Protein AF-A0A429HWT5-F1 (afdb_monomer)

Secondary structure (DSSP, 8-state):
-EEEPPHHHHHHHHS-SS-BGGGGGGGGGSPP-TT-EEEEEEE-TTS-EEEEEEE-----

Radius of gyration: 11.35 Å; Cα contacts (8 Å, |Δi|>4): 91; chains: 1; bounding box: 26×24×28 Å

pLDDT: mean 86.96, std 9.53, range [48.44, 94.56]

Sequence (60 aa):
TVEPVTDAEARELLGTEVLTRAHVKDFDVFPRSRWVGRCAVLHDDDGKPQEIYFWGHSGD

Solvent-accessible surface area (backbone atoms only — not comparable to full-atom values): 3717 Å² total; per-residue (Å²): 93,74,46,72,65,47,51,66,57,33,30,74,75,70,71,35,62,74,43,31,77,84,50,59,85,58,53,79,76,52,92,83,48,87,71,32,33,39,31,38,64,23,22,47,98,86,69,44,83,72,47,79,50,75,52,59,61,86,73,130

Structure (mmCIF, N/CA/C/O backbone):
data_AF-A0A429HWT5-F1
#
_entry.id   AF-A0A429HWT5-F1
#
loop_
_atom_site.group_PDB
_atom_site.id
_atom_site.type_symbol
_atom_site.label_atom_id
_atom_site.label_alt_id
_atom_site.label_comp_id
_atom_site.label_asym_id
_atom_site.label_e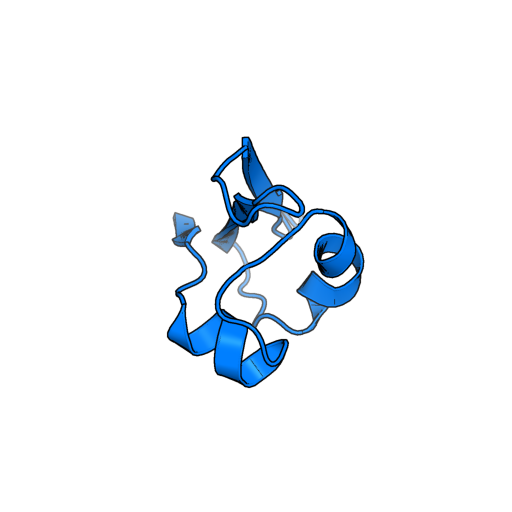ntity_id
_atom_site.label_seq_id
_atom_site.pdbx_PDB_ins_code
_atom_site.Cartn_x
_atom_site.Cartn_y
_atom_site.Cartn_z
_atom_site.occupancy
_atom_site.B_iso_or_equiv
_atom_site.auth_seq_id
_atom_site.auth_comp_id
_atom_site.auth_asym_id
_atom_site.auth_atom_id
_atom_site.pdbx_PDB_model_num
ATOM 1 N N . THR A 1 1 ? 16.813 -1.003 -7.397 1.00 80.88 1 THR A N 1
ATOM 2 C CA . THR A 1 1 ? 16.209 0.238 -6.857 1.00 80.88 1 THR A CA 1
ATOM 3 C C . THR A 1 1 ? 14.967 -0.117 -6.072 1.00 80.88 1 THR A C 1
ATOM 5 O O . THR A 1 1 ? 14.371 -1.134 -6.398 1.00 80.88 1 THR A O 1
ATOM 8 N N . VAL A 1 2 ? 14.611 0.640 -5.032 1.00 84.00 2 VAL A N 1
ATOM 9 C CA . VAL A 1 2 ? 13.340 0.460 -4.310 1.00 84.00 2 VAL A CA 1
ATOM 10 C C . VAL A 1 2 ? 12.511 1.726 -4.473 1.00 84.00 2 VAL A C 1
ATOM 12 O O . VAL A 1 2 ? 13.025 2.813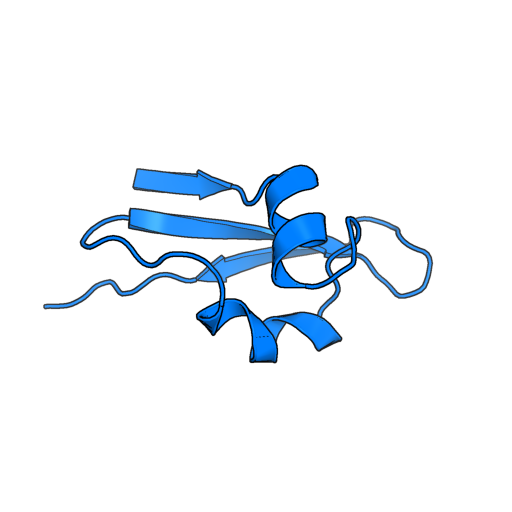 -4.218 1.00 84.00 2 VAL A O 1
ATOM 15 N N . GLU A 1 3 ? 11.264 1.578 -4.906 1.00 90.00 3 GLU A N 1
ATOM 16 C CA . GLU A 1 3 ? 10.323 2.682 -5.098 1.00 90.00 3 GLU A CA 1
ATOM 17 C C . GLU A 1 3 ? 9.206 2.613 -4.047 1.00 90.00 3 GLU A C 1
ATOM 19 O O . GLU A 1 3 ? 8.478 1.612 -3.990 1.00 90.00 3 GLU A O 1
ATOM 24 N N . PRO A 1 4 ? 9.051 3.643 -3.199 1.00 90.94 4 PRO A N 1
ATOM 25 C CA . PRO A 1 4 ? 7.944 3.689 -2.257 1.00 90.94 4 PRO A CA 1
ATOM 26 C C . PRO A 1 4 ? 6.612 3.824 -2.998 1.00 90.94 4 PRO A C 1
ATOM 28 O O . PRO A 1 4 ? 6.521 4.490 -4.027 1.00 90.94 4 PRO A O 1
ATOM 31 N N . VAL A 1 5 ? 5.570 3.186 -2.476 1.00 91.19 5 VAL A N 1
ATOM 32 C CA . VAL A 1 5 ? 4.190 3.447 -2.881 1.00 91.19 5 VAL A CA 1
ATOM 33 C C . VAL A 1 5 ? 3.784 4.812 -2.351 1.00 91.19 5 VAL A C 1
ATOM 35 O O . VAL A 1 5 ? 3.956 5.107 -1.168 1.00 91.19 5 VAL A O 1
ATOM 38 N N . THR A 1 6 ? 3.254 5.634 -3.247 1.00 91.19 6 THR A N 1
ATOM 39 C CA . THR A 1 6 ? 2.695 6.942 -2.907 1.00 91.19 6 THR A CA 1
ATOM 40 C C . THR A 1 6 ? 1.238 6.823 -2.461 1.00 91.19 6 THR A C 1
ATOM 42 O O . THR A 1 6 ? 0.530 5.898 -2.865 1.00 91.19 6 THR A O 1
ATOM 45 N N . ASP A 1 7 ? 0.757 7.789 -1.677 1.00 90.38 7 ASP A N 1
ATOM 46 C CA . ASP A 1 7 ? -0.642 7.841 -1.230 1.00 90.38 7 ASP A CA 1
ATOM 47 C C . ASP A 1 7 ? -1.618 7.876 -2.419 1.00 90.38 7 ASP A C 1
ATOM 49 O O . ASP A 1 7 ? -2.672 7.243 -2.395 1.00 90.38 7 ASP A O 1
ATOM 53 N N . ALA A 1 8 ? -1.232 8.565 -3.499 1.00 91.69 8 ALA A N 1
ATOM 54 C CA . ALA A 1 8 ? -2.012 8.648 -4.729 1.00 91.69 8 ALA A CA 1
ATOM 55 C C . ALA A 1 8 ? -2.156 7.282 -5.422 1.00 91.69 8 ALA A C 1
ATOM 57 O O . ALA A 1 8 ? -3.266 6.904 -5.791 1.00 91.69 8 ALA A O 1
ATOM 58 N N . GLU A 1 9 ? -1.066 6.518 -5.556 1.00 91.19 9 GLU A N 1
ATOM 59 C CA . GLU A 1 9 ? -1.114 5.160 -6.116 1.00 91.19 9 GLU A CA 1
ATOM 60 C C . GLU A 1 9 ? -1.931 4.212 -5.236 1.00 91.19 9 GLU A C 1
ATOM 62 O O . GLU A 1 9 ? -2.727 3.425 -5.746 1.00 91.19 9 GLU A O 1
ATOM 67 N N . ALA A 1 10 ? -1.755 4.286 -3.913 1.00 91.44 10 ALA A N 1
ATOM 68 C CA . ALA A 1 10 ? -2.522 3.480 -2.969 1.00 91.44 10 ALA A CA 1
ATOM 69 C C . ALA A 1 10 ? -4.027 3.761 -3.106 1.00 91.44 10 ALA A C 1
ATOM 71 O O . ALA A 1 10 ? -4.837 2.835 -3.198 1.00 91.44 10 ALA A O 1
ATOM 72 N N . ARG A 1 11 ? -4.403 5.040 -3.216 1.00 93.12 11 ARG A N 1
ATOM 73 C CA . ARG A 1 11 ? -5.790 5.459 -3.417 1.00 93.12 11 ARG A CA 1
ATOM 74 C C . ARG A 1 11 ? -6.357 4.989 -4.750 1.00 93.12 11 ARG A C 1
ATOM 76 O O . ARG A 1 11 ? -7.501 4.549 -4.790 1.00 93.12 11 ARG A O 1
ATOM 83 N N . GLU A 1 12 ? -5.586 5.099 -5.825 1.00 92.69 12 GLU A N 1
ATOM 84 C CA . GLU A 1 12 ? -6.027 4.718 -7.167 1.00 92.69 12 GLU A CA 1
ATOM 85 C C . GLU A 1 12 ? -6.224 3.202 -7.296 1.00 92.69 12 GLU A C 1
ATOM 87 O O . GLU A 1 12 ? -7.225 2.757 -7.855 1.00 92.69 12 GLU A O 1
ATOM 92 N N . LEU A 1 13 ? -5.302 2.407 -6.747 1.00 92.50 13 LEU A N 1
ATOM 93 C CA . LEU A 1 13 ? -5.271 0.958 -6.956 1.00 92.50 13 LEU A CA 1
ATOM 94 C C . LEU A 1 13 ? -6.000 0.159 -5.870 1.00 92.50 13 LEU A C 1
ATOM 96 O O . LEU A 1 13 ? -6.579 -0.885 -6.165 1.00 92.50 13 LEU A O 1
ATOM 100 N N . LEU A 1 14 ? -5.976 0.631 -4.621 1.00 90.62 14 LEU A N 1
ATOM 101 C CA . LEU A 1 14 ? -6.571 -0.053 -3.466 1.00 90.62 14 LEU A CA 1
ATOM 102 C C . LEU A 1 14 ? -7.730 0.727 -2.833 1.00 90.62 14 LEU A C 1
ATOM 104 O O . LEU A 1 14 ? -8.342 0.249 -1.880 1.00 90.62 14 LEU A O 1
ATOM 108 N N . GLY A 1 15 ? -8.057 1.918 -3.344 1.00 92.31 15 GLY A N 1
ATOM 109 C CA . GLY A 1 15 ? -9.163 2.735 -2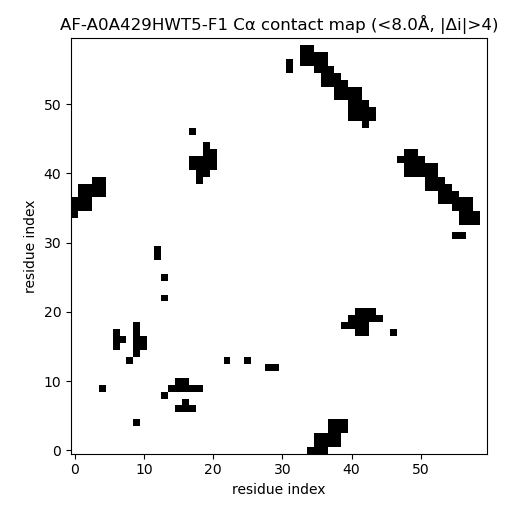.835 1.00 92.31 15 GLY A CA 1
ATOM 110 C C . GLY A 1 15 ? -8.885 3.401 -1.484 1.00 92.31 15 GLY A C 1
ATOM 111 O O . GLY A 1 15 ? -9.797 3.980 -0.897 1.00 92.31 15 GLY A O 1
ATOM 112 N N . THR A 1 16 ? -7.649 3.331 -0.981 1.00 91.12 16 THR A N 1
ATOM 113 C CA . THR A 1 16 ? -7.251 3.870 0.326 1.00 91.12 16 THR A CA 1
ATOM 114 C C . THR A 1 16 ? -5.854 4.473 0.274 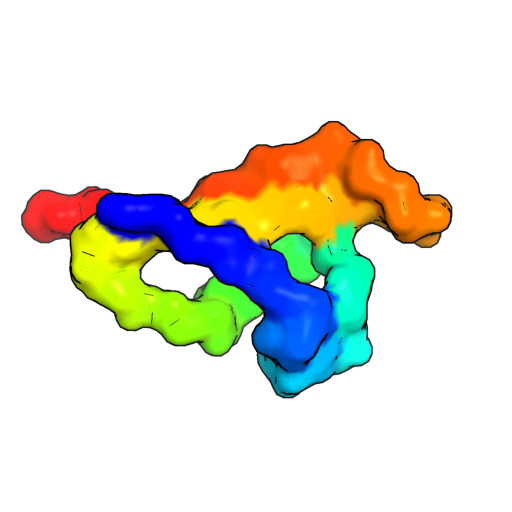1.00 91.12 16 THR A C 1
ATOM 116 O O . THR A 1 16 ? -4.951 3.915 -0.334 1.00 91.12 16 THR A O 1
ATOM 119 N N . GLU A 1 17 ? -5.663 5.599 0.954 1.00 91.50 17 GLU A N 1
ATOM 120 C CA . GLU A 1 17 ? -4.344 6.216 1.163 1.00 91.50 17 GLU A CA 1
ATOM 121 C C . GLU A 1 17 ? -3.596 5.526 2.321 1.00 91.50 17 GLU A C 1
ATOM 123 O O . GLU A 1 17 ? -2.372 5.549 2.396 1.00 91.50 17 GLU A O 1
ATOM 128 N N . VAL A 1 18 ? -4.336 4.847 3.206 1.00 91.88 18 VAL A N 1
ATOM 129 C CA . VAL A 1 18 ? -3.808 4.165 4.389 1.00 91.88 18 VAL A CA 1
ATOM 130 C C . VAL A 1 18 ? -3.712 2.671 4.106 1.00 91.88 18 VAL A C 1
ATOM 132 O O . VAL A 1 18 ? -4.708 1.939 4.110 1.00 91.88 18 VAL A O 1
ATOM 135 N N . LEU A 1 19 ? -2.490 2.211 3.851 1.00 92.56 19 LEU A N 1
ATOM 136 C CA . LEU A 1 19 ? -2.187 0.795 3.671 1.00 92.56 19 LEU A CA 1
ATOM 137 C C . LEU A 1 19 ? -2.036 0.121 5.029 1.00 92.56 19 LEU A C 1
ATOM 139 O O . LEU A 1 19 ? -1.415 0.681 5.923 1.00 92.56 19 LEU A O 1
ATOM 143 N N . THR A 1 20 ? -2.570 -1.088 5.174 1.00 93.62 20 THR A N 1
ATOM 144 C CA . THR A 1 20 ? -2.502 -1.888 6.402 1.00 93.62 20 THR A CA 1
ATOM 145 C C . THR A 1 20 ? -2.065 -3.299 6.037 1.00 93.62 20 THR A C 1
ATOM 147 O O . THR A 1 20 ? -2.044 -3.680 4.860 1.00 93.62 20 THR A O 1
ATOM 150 N N . ARG A 1 21 ? -1.752 -4.121 7.040 1.00 91.00 21 ARG A N 1
ATOM 151 C CA . ARG A 1 21 ? -1.354 -5.516 6.807 1.00 91.00 21 ARG A CA 1
ATOM 152 C C . ARG A 1 21 ? -2.429 -6.340 6.091 1.00 91.00 21 ARG A C 1
ATOM 154 O O . ARG A 1 21 ? -2.097 -7.292 5.389 1.00 91.00 21 ARG A O 1
ATOM 161 N N . ALA A 1 22 ? -3.700 -5.950 6.201 1.00 90.75 22 ALA A N 1
ATOM 162 C CA . ALA A 1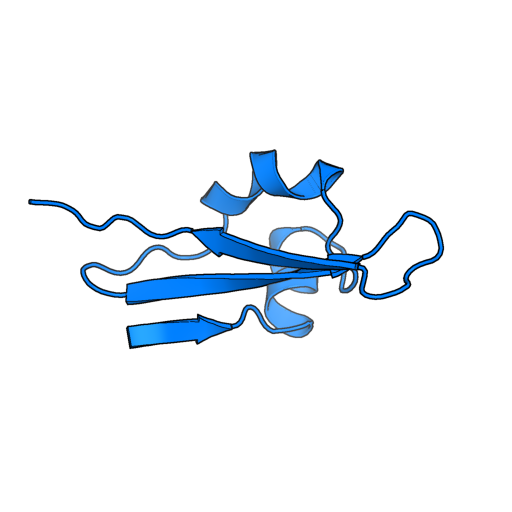 22 ? -4.802 -6.595 5.492 1.00 90.75 22 ALA A CA 1
ATOM 163 C C . ALA A 1 22 ? -4.742 -6.402 3.965 1.00 90.75 22 ALA A C 1
ATOM 165 O O . ALA A 1 22 ? -5.242 -7.269 3.245 1.00 90.75 22 ALA A O 1
ATOM 166 N N . HIS A 1 23 ? -4.119 -5.314 3.494 1.00 91.56 23 HIS A N 1
ATOM 167 C CA . HIS A 1 23 ? -3.983 -4.967 2.075 1.00 91.56 23 HIS A CA 1
ATOM 168 C C . HIS A 1 23 ? -2.777 -5.629 1.398 1.00 91.56 23 HIS A C 1
ATOM 170 O O . HIS A 1 23 ? -2.713 -5.665 0.176 1.00 91.56 23 HIS A O 1
ATOM 176 N N . VAL A 1 24 ? -1.828 -6.187 2.158 1.00 89.38 24 VAL A N 1
ATOM 177 C CA . VAL A 1 24 ? -0.595 -6.792 1.610 1.00 89.38 24 VAL A CA 1
ATOM 178 C C . VAL A 1 24 ? -0.890 -7.892 0.586 1.00 89.38 24 VAL A C 1
ATOM 180 O O . VAL A 1 24 ? -0.182 -8.023 -0.409 1.00 89.38 24 VAL A O 1
ATOM 183 N N . LYS A 1 25 ? -1.961 -8.663 0.795 1.00 89.75 25 LYS A N 1
ATOM 184 C CA . LYS A 1 25 ? -2.410 -9.711 -0.139 1.00 89.75 25 LYS A CA 1
ATOM 185 C C . LYS A 1 25 ? -2.818 -9.162 -1.514 1.00 89.75 25 LYS A C 1
ATOM 187 O O . LYS A 1 25 ? -2.764 -9.895 -2.494 1.00 89.75 25 LYS A O 1
ATOM 192 N N . ASP A 1 26 ? -3.199 -7.888 -1.574 1.00 90.62 26 ASP A N 1
ATOM 193 C CA . ASP A 1 26 ? -3.678 -7.204 -2.770 1.00 90.62 26 ASP A CA 1
ATOM 194 C C . ASP A 1 26 ? -2.555 -6.412 -3.466 1.00 90.62 26 ASP A C 1
ATOM 196 O O . ASP A 1 26 ? -2.786 -5.813 -4.507 1.00 90.62 26 ASP A O 1
ATOM 200 N N . PHE A 1 27 ? -1.313 -6.430 -2.961 1.00 88.88 27 PHE A N 1
ATOM 201 C CA . PHE A 1 27 ? -0.201 -5.635 -3.512 1.00 88.88 27 PHE A CA 1
ATOM 202 C C . PHE A 1 27 ? 0.254 -6.051 -4.924 1.00 88.88 27 PHE A C 1
ATOM 204 O O . PHE A 1 27 ? 1.059 -5.346 -5.536 1.00 88.88 27 PHE A O 1
ATOM 211 N N . ASP A 1 28 ? -0.264 -7.152 -5.476 1.00 85.81 28 ASP A N 1
ATOM 212 C CA . ASP A 1 28 ? 0.007 -7.540 -6.869 1.00 85.81 28 ASP A CA 1
ATOM 213 C C . ASP A 1 28 ? -0.612 -6.562 -7.887 1.00 85.81 28 ASP A C 1
ATOM 215 O O . ASP A 1 28 ? -0.170 -6.523 -9.034 1.00 85.81 28 ASP A O 1
ATOM 219 N N . VAL A 1 29 ? -1.575 -5.725 -7.465 1.00 89.12 29 VAL A N 1
ATOM 220 C CA . VAL A 1 29 ? -2.141 -4.653 -8.306 1.00 89.12 29 VAL A CA 1
ATOM 221 C C . VAL A 1 29 ? -1.139 -3.535 -8.599 1.00 89.12 29 VAL A C 1
ATOM 223 O O . VAL A 1 2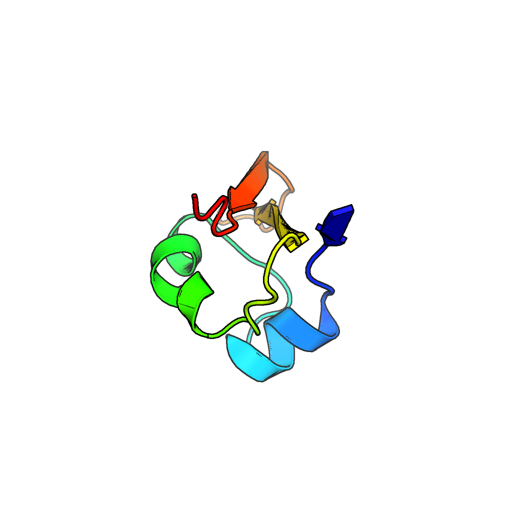9 ? -1.302 -2.811 -9.581 1.00 89.12 29 VAL A O 1
ATOM 226 N N . PHE A 1 30 ? -0.105 -3.377 -7.764 1.00 87.62 30 PHE A N 1
ATOM 227 C CA . PHE A 1 30 ? 0.919 -2.365 -7.993 1.00 87.62 30 PHE A CA 1
ATOM 228 C C . PHE A 1 30 ? 1.792 -2.754 -9.189 1.00 87.62 30 PHE A C 1
ATOM 230 O O . PHE A 1 30 ? 2.192 -3.917 -9.315 1.00 87.62 30 PHE A O 1
ATOM 237 N N . PRO A 1 31 ? 2.146 -1.790 -10.057 1.00 83.56 31 PRO A N 1
ATOM 238 C CA . PRO A 1 31 ? 2.949 -2.076 -11.232 1.00 83.56 31 PRO A CA 1
ATOM 239 C C . PRO A 1 31 ? 4.295 -2.685 -10.826 1.00 83.56 31 PRO A C 1
ATOM 241 O O . PRO A 1 31 ? 5.037 -2.141 -10.001 1.00 83.56 31 PRO A O 1
ATOM 244 N N . ARG A 1 32 ? 4.591 -3.843 -11.424 1.00 78.94 32 ARG A N 1
ATOM 245 C CA . ARG A 1 32 ? 5.817 -4.612 -11.200 1.00 78.94 32 ARG A CA 1
ATOM 246 C C . ARG A 1 32 ? 6.841 -4.280 -12.281 1.00 78.94 32 ARG A C 1
ATOM 248 O O . ARG A 1 32 ? 6.574 -4.466 -13.466 1.00 78.94 32 ARG A O 1
ATOM 255 N N . SER A 1 33 ? 8.034 -3.868 -11.863 1.00 78.00 33 SER A N 1
ATOM 256 C CA . SER A 1 33 ? 9.172 -3.604 -12.750 1.00 78.00 33 SER A CA 1
ATOM 257 C C . SER A 1 33 ? 10.309 -4.587 -12.472 1.00 78.00 33 SER A C 1
ATOM 259 O O . SER A 1 33 ? 10.621 -4.887 -11.320 1.00 78.00 33 SER A O 1
ATOM 261 N N . ARG A 1 34 ? 10.951 -5.103 -13.531 1.00 77.56 34 ARG A N 1
ATOM 262 C CA . ARG A 1 34 ? 12.144 -5.960 -13.386 1.00 77.56 34 ARG A CA 1
ATOM 263 C C . ARG A 1 34 ? 13.255 -5.167 -12.691 1.00 77.56 34 ARG A C 1
ATOM 265 O O . ARG A 1 34 ? 13.494 -4.022 -13.062 1.00 77.56 34 ARG A O 1
ATOM 272 N N . TRP A 1 35 ? 13.941 -5.787 -11.727 1.00 76.38 35 TRP A N 1
ATOM 273 C CA . TRP A 1 35 ? 15.056 -5.190 -10.964 1.00 76.38 35 TRP A CA 1
ATOM 274 C C . TRP A 1 35 ? 14.682 -4.005 -10.054 1.00 76.38 35 TRP A C 1
ATOM 276 O O . TRP A 1 35 ? 15.560 -3.290 -9.549 1.00 76.38 35 TRP A O 1
ATOM 286 N N . VAL A 1 36 ? 13.383 -3.810 -9.805 1.00 80.62 36 VAL A N 1
ATOM 287 C CA . VAL A 1 36 ? 12.870 -2.764 -8.920 1.00 80.62 36 VAL A CA 1
ATOM 288 C C . VAL A 1 36 ? 11.983 -3.378 -7.840 1.00 80.62 36 VAL A C 1
ATOM 290 O O . VAL A 1 36 ? 10.993 -4.047 -8.128 1.00 80.62 36 VAL A O 1
ATOM 293 N N . GLY A 1 37 ? 12.366 -3.162 -6.584 1.00 86.88 37 GLY A N 1
ATOM 294 C CA . GLY A 1 37 ? 11.528 -3.457 -5.429 1.00 86.88 37 GLY A CA 1
ATOM 295 C C . GLY A 1 37 ? 10.550 -2.318 -5.159 1.00 86.88 37 GLY A C 1
ATOM 296 O O . GLY A 1 37 ? 10.788 -1.174 -5.538 1.00 86.88 37 GLY A O 1
ATOM 297 N N . ARG A 1 38 ? 9.463 -2.621 -4.468 1.00 91.25 38 ARG A N 1
ATOM 298 C CA . ARG A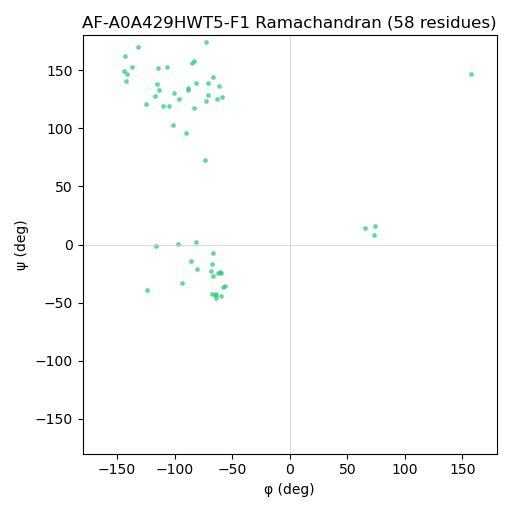 1 38 ? 8.498 -1.667 -3.934 1.00 91.25 38 ARG A CA 1
ATOM 299 C C . ARG A 1 38 ? 8.526 -1.710 -2.409 1.00 91.25 38 ARG A C 1
ATOM 301 O O . ARG A 1 38 ? 8.854 -2.738 -1.808 1.00 91.25 38 ARG A O 1
ATOM 308 N N . CYS A 1 39 ? 8.195 -0.591 -1.779 1.00 92.25 39 CYS A N 1
ATOM 309 C CA . CYS A 1 39 ? 7.946 -0.559 -0.344 1.00 92.25 39 CYS A CA 1
ATOM 310 C C . CYS A 1 39 ? 6.715 0.278 -0.002 1.00 92.25 39 CYS A C 1
ATOM 312 O O . CYS A 1 39 ? 6.360 1.197 -0.730 1.00 92.25 39 CYS A O 1
ATOM 314 N N . ALA A 1 40 ? 6.060 -0.038 1.107 1.00 92.88 40 ALA A N 1
ATOM 315 C CA . ALA A 1 40 ? 4.920 0.708 1.621 1.00 92.88 40 ALA A CA 1
ATOM 316 C C . ALA A 1 40 ? 4.988 0.774 3.137 1.00 92.88 40 ALA A C 1
ATOM 318 O O . ALA A 1 40 ? 5.429 -0.171 3.794 1.00 92.88 40 ALA A O 1
ATOM 319 N N . VAL A 1 41 ? 4.509 1.887 3.681 1.00 93.19 41 VAL A N 1
ATOM 320 C CA . VAL A 1 41 ? 4.274 2.019 5.114 1.00 93.19 41 VAL A CA 1
ATOM 321 C C . VAL A 1 41 ? 2.914 1.408 5.418 1.00 93.19 41 VAL A C 1
ATOM 323 O O . VAL A 1 41 ? 1.886 1.855 4.911 1.00 93.19 41 VAL A O 1
ATOM 326 N N . LEU A 1 42 ? 2.925 0.361 6.229 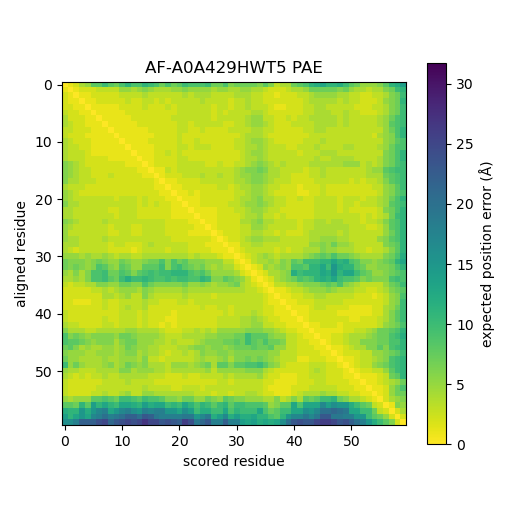1.00 93.88 42 LEU A N 1
ATOM 327 C CA . LEU A 1 42 ? 1.734 -0.243 6.782 1.00 93.88 42 LEU A CA 1
ATOM 328 C C . LEU A 1 42 ? 1.376 0.453 8.086 1.00 93.88 42 LEU A C 1
ATOM 330 O O . LEU A 1 42 ? 2.216 0.685 8.963 1.00 93.88 42 LEU A O 1
ATOM 334 N N . HIS A 1 43 ? 0.097 0.744 8.196 1.00 94.56 43 HIS A N 1
ATOM 335 C CA . HIS A 1 43 ? -0.532 1.353 9.336 1.00 94.56 43 HIS A CA 1
ATOM 336 C C . HIS A 1 43 ? -1.356 0.305 10.082 1.00 94.56 43 HIS A C 1
ATOM 338 O O . HIS A 1 43 ? -1.827 -0.678 9.499 1.00 94.56 43 HIS A O 1
ATOM 344 N N . ASP A 1 44 ? -1.505 0.533 11.378 1.00 91.31 44 ASP A N 1
ATOM 345 C CA . ASP A 1 44 ? -2.445 -0.184 12.234 1.00 91.31 44 ASP A CA 1
ATOM 346 C C . ASP A 1 44 ? -3.896 0.261 11.942 1.00 91.31 44 ASP A C 1
ATOM 348 O O . ASP A 1 44 ? -4.120 1.207 11.179 1.00 91.31 44 ASP A O 1
ATOM 352 N N . ASP A 1 45 ? -4.888 -0.378 12.564 1.00 86.81 45 ASP A N 1
ATOM 353 C CA . ASP A 1 45 ? -6.310 -0.033 12.414 1.00 86.81 45 ASP A CA 1
ATOM 354 C C . ASP A 1 45 ? -6.631 1.411 12.857 1.00 86.81 45 ASP A C 1
ATOM 356 O O . ASP A 1 45 ? -7.585 2.016 12.372 1.00 86.81 45 ASP A O 1
ATOM 360 N N . ASP A 1 46 ? -5.802 2.000 13.727 1.00 89.00 46 ASP A N 1
ATOM 361 C CA . ASP A 1 46 ? -5.885 3.412 14.143 1.00 89.00 46 ASP A CA 1
ATOM 362 C C . ASP A 1 46 ? -5.245 4.392 13.130 1.00 89.00 46 ASP A C 1
ATOM 364 O O . ASP A 1 46 ? -5.156 5.593 13.380 1.00 89.00 46 ASP A O 1
ATOM 368 N N . GLY A 1 47 ? -4.735 3.897 11.995 1.00 86.75 47 GLY A N 1
ATOM 369 C CA . GLY A 1 47 ? -4.065 4.707 10.971 1.00 86.75 47 GLY A CA 1
ATOM 370 C C . GLY A 1 47 ? -2.656 5.165 11.359 1.00 86.75 47 GLY A C 1
ATOM 371 O O . GLY A 1 47 ? -2.101 6.069 10.738 1.00 86.75 47 GLY A O 1
ATOM 372 N N . LYS A 1 48 ? -2.054 4.555 12.387 1.00 91.75 48 LYS A N 1
ATOM 373 C CA . LYS A 1 48 ? -0.689 4.867 12.833 1.00 91.75 48 LYS A CA 1
ATOM 374 C C . LYS A 1 48 ? 0.343 4.033 12.081 1.00 91.75 48 LYS A C 1
ATOM 376 O O . LYS A 1 48 ? 0.165 2.818 12.014 1.00 91.75 48 LYS A O 1
ATOM 381 N N . PRO A 1 49 ? 1.435 4.635 11.577 1.00 91.75 49 PRO A N 1
ATOM 382 C CA . PRO A 1 49 ? 2.488 3.892 10.897 1.00 91.75 49 PRO A CA 1
ATOM 383 C C . PRO A 1 49 ? 3.142 2.909 11.872 1.00 91.75 49 PRO A C 1
ATOM 385 O O . PRO A 1 49 ? 3.590 3.299 12.951 1.00 91.75 49 PRO A O 1
ATOM 388 N N . GLN A 1 50 ? 3.178 1.634 11.494 1.00 93.31 50 GLN A N 1
ATOM 389 C CA . GLN A 1 50 ? 3.622 0.539 12.358 1.00 93.31 50 GLN A CA 1
ATOM 390 C C . GLN A 1 50 ? 4.770 -0.259 11.734 1.00 93.31 50 GLN A C 1
ATOM 392 O O . GLN A 1 50 ? 5.702 -0.645 12.437 1.00 93.31 50 GLN A O 1
ATOM 397 N N . GLU A 1 51 ? 4.725 -0.503 10.424 1.00 92.75 51 GLU A N 1
ATOM 398 C CA . GLU A 1 51 ? 5.671 -1.384 9.736 1.00 92.75 51 GLU A CA 1
ATOM 399 C C . GLU A 1 51 ? 5.996 -0.846 8.338 1.00 92.75 51 GLU A C 1
ATOM 401 O O . GLU A 1 51 ? 5.160 -0.218 7.698 1.00 92.75 51 GLU A O 1
ATOM 406 N N . ILE A 1 52 ? 7.209 -1.099 7.842 1.00 92.00 52 ILE A N 1
ATOM 407 C CA . ILE A 1 52 ? 7.540 -0.897 6.427 1.00 92.00 52 ILE A CA 1
ATOM 408 C C . ILE A 1 52 ? 7.603 -2.271 5.773 1.00 92.00 52 ILE A C 1
ATOM 410 O O . ILE A 1 52 ? 8.420 -3.109 6.155 1.00 92.00 52 ILE A O 1
ATOM 414 N N . TYR A 1 53 ? 6.749 -2.489 4.781 1.00 91.38 53 TYR A N 1
ATOM 415 C CA . TYR A 1 53 ? 6.690 -3.732 4.031 1.00 91.38 53 TYR A CA 1
ATOM 416 C C . TYR A 1 53 ? 7.418 -3.582 2.700 1.00 91.38 53 TYR A C 1
ATOM 418 O O . TYR A 1 53 ? 7.179 -2.626 1.962 1.00 91.38 53 TYR A O 1
ATOM 426 N N . PHE A 1 54 ? 8.298 -4.532 2.392 1.00 89.75 54 PHE A N 1
ATOM 427 C CA . PHE A 1 54 ? 9.072 -4.572 1.155 1.00 89.75 54 PHE A CA 1
ATOM 428 C C . PHE A 1 54 ? 8.643 -5.777 0.323 1.00 89.75 54 PHE A C 1
ATOM 430 O O . PHE A 1 54 ? 8.573 -6.894 0.833 1.00 89.75 54 PHE A O 1
ATOM 437 N N . TRP A 1 55 ? 8.401 -5.560 -0.965 1.00 88.81 55 TRP A N 1
ATOM 438 C CA . TRP A 1 55 ? 8.119 -6.622 -1.926 1.00 88.81 55 TRP A CA 1
ATOM 439 C C . TRP A 1 55 ? 8.747 -6.286 -3.268 1.00 88.81 55 TRP A C 1
ATOM 441 O O . TRP A 1 55 ? 9.125 -5.156 -3.540 1.00 88.81 55 TRP A O 1
ATOM 451 N N . GLY A 1 56 ? 8.903 -7.276 -4.127 1.00 80.00 56 GLY A N 1
ATOM 452 C CA . GLY A 1 56 ? 9.561 -7.085 -5.408 1.00 80.00 56 GLY A CA 1
ATOM 453 C C . GLY A 1 56 ? 10.091 -8.405 -5.912 1.00 80.00 56 GLY A C 1
ATOM 454 O O . GLY A 1 56 ? 10.477 -9.273 -5.131 1.00 80.00 56 GLY A O 1
ATOM 455 N N . HIS A 1 57 ? 10.079 -8.570 -7.227 1.00 64.69 57 HIS A N 1
ATOM 456 C CA . HIS A 1 57 ? 10.560 -9.794 -7.836 1.00 64.69 57 HIS A CA 1
ATOM 457 C C . HIS A 1 57 ? 12.053 -9.644 -8.131 1.00 64.69 57 HIS A C 1
ATOM 459 O O . HIS A 1 57 ? 12.447 -9.095 -9.161 1.00 64.69 57 HIS A O 1
ATOM 465 N N . SER A 1 58 ? 12.885 -10.138 -7.218 1.00 56.75 58 SER A N 1
ATOM 466 C CA . SER A 1 58 ? 14.291 -10.444 -7.489 1.00 56.75 58 SER A CA 1
ATOM 467 C C . SER A 1 58 ? 14.328 -11.722 -8.334 1.00 56.75 58 SER A C 1
ATOM 469 O O . SER A 1 58 ? 14.552 -12.806 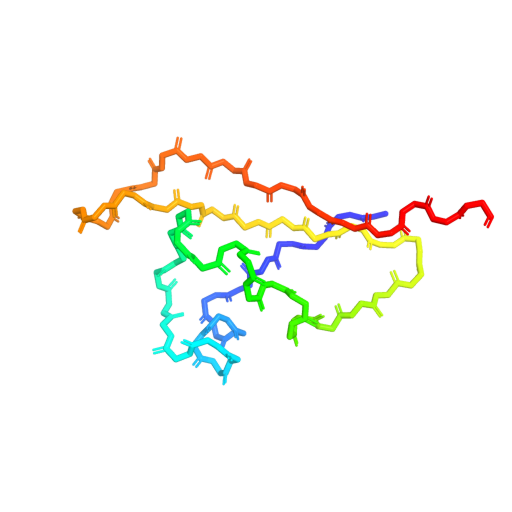-7.811 1.00 56.75 58 SER A O 1
ATOM 471 N N . GLY A 1 59 ? 13.950 -11.627 -9.609 1.00 53.16 59 GLY A N 1
ATOM 472 C CA . GLY A 1 59 ? 14.066 -12.757 -10.531 1.00 53.16 59 GLY A CA 1
ATOM 473 C C . GLY A 1 59 ? 15.530 -12.985 -10.897 1.00 53.16 59 GLY A C 1
ATOM 474 O O . GLY A 1 59 ? 16.170 -12.047 -11.372 1.00 53.16 59 GLY A O 1
ATOM 475 N N . ASP A 1 60 ? 16.015 -14.200 -10.646 1.00 48.44 60 ASP A N 1
ATOM 476 C CA . ASP A 1 60 ? 17.083 -14.838 -11.428 1.00 48.44 60 ASP A CA 1
ATOM 477 C C . ASP A 1 60 ? 16.623 -15.004 -12.891 1.00 48.44 60 ASP A C 1
ATOM 479 O O . ASP A 1 60 ? 15.411 -15.285 -13.094 1.00 48.44 60 ASP A O 1
#

Nearest PDB structures (foldseek):
  2vgb-assembly1_B  TM=3.162E-01  e=7.402E+00  Homo sapiens
  2vgg-assembly1_D  TM=3.201E-01  e=7.920E+00  Homo sapiens
  2vgg-assembly1_A  TM=3.203E-01  e=7.402E+00  Homo sapiens
  2vgb-assembly1_D  TM=3.168E-01  e=7.920E+00  Homo sapiens
  2vgi-assembly1_D  TM=3.179E-01  e=8.474E+00  Homo sapiens

Mean predicted aligned error: 4.42 Å

Foldseek 3Di:
DEAEDALVNCCVQVVGSAAAPVCPVVCVSPDADAPYKYWYFHADPVSHGDDIDIGHDPDD